Protein AF-A0A0C2DEY4-F1 (afdb_monomer)

InterPro domains:
  IPR008826 Selenium-binding protein [PF05694] (34-137)
  IPR008826 Selenium-binding protein [PTHR23300] (32-138)

Foldseek 3Di:
DDPCPPPDDWDFDWDADPLLQKIWTWTPPVVDTDTPDIGGNVLVLVQQFTRWADWDADPVQKIKTWTFGGSVQAFWTWIWIADNPPRGTDYTPDDPVRIDRFFHDKDDDVVVRDIDTDGAATRVQVVVPDDVVCCVVPSGHDDD

Mean predicted aligned error: 8.27 Å

Solvent-accessible surface area (backbone atoms only — not comparable to full-atom values): 8362 Å² total; per-residue (Å²): 134,83,81,74,66,88,80,79,83,74,63,63,46,79,45,68,44,96,81,32,52,36,48,37,31,30,43,72,44,94,90,54,85,43,79,69,47,72,47,53,46,71,67,38,37,76,70,52,30,29,44,60,60,41,75,47,79,45,98,89,51,30,32,41,28,25,16,18,5,22,62,88,23,45,68,28,11,45,31,42,30,24,39,62,85,80,63,47,78,75,48,60,77,50,54,82,94,65,48,40,61,45,19,39,47,68,55,72,40,80,95,70,78,45,74,49,72,42,67,41,35,22,48,66,50,58,77,75,49,92,55,79,65,48,49,75,72,67,69,36,60,79,84,138

Organism: NCBI:txid51022

Sequence (144 aa):
MNLYSAHSKGLATISKCPNFAQVKIYCPNFIRKSFANTIEPEQLFKYNVSFPHTSHCLADGNIMISTLGDAEGNHKGNFILLDGKTFGPKGCWLEEEKSVAFNYDFWYQPRRDVMISTEWGTPNLIKKGFDPKHAVEGERIPLD

Nearest PDB structures (foldseek):
  2ece-assembly1_A  TM=8.813E-01  e=6.305E-08  Sulfurisphaera tokodaii
  7esn-assembly1_A  TM=4.278E-01  e=7.752E-02  Fusarium oxysporum
  8aa2-assembly1_M  TM=4.502E-01  e=1.269E-01  Bacteroides thetaiotaomicron VPI-5482
  6s5u-assembly3_B  TM=4.924E-01  e=7.736E-01  Ophiorrhiza pumila
  4ci3-assembly1_A  TM=4.801E-01  e=2.074E+00  Homo sapiens

Secondary structure (DSSP, 8-state):
-----S-SS---EEEE-TTSS-EEEEE--TT--EEEEEE-HHHHHTTT-EEEEEEEE-TTS-EEEEEEE-TTSSEEEEEEEE-TTT--EEEESS-GGG-BS----EEEEGGGTEEEE-----HHHHTT---HHHHHTTS-----

pLDDT: mean 79.87, std 19.8, range [21.67, 96.62]

Structure (mmCIF, N/CA/C/O backbone):
data_AF-A0A0C2DEY4-F1
#
_entry.id   AF-A0A0C2DEY4-F1
#
loop_
_atom_site.group_PDB
_atom_site.id
_atom_site.type_symbol
_atom_site.label_atom_id
_atom_site.label_alt_id
_atom_site.label_comp_id
_atom_site.label_asym_id
_atom_site.label_entity_id
_atom_site.label_seq_id
_atom_site.pdbx_PDB_ins_code
_atom_site.Cartn_x
_atom_site.Cartn_y
_atom_site.Cartn_z
_atom_site.occupancy
_atom_site.B_iso_or_equiv
_atom_site.auth_seq_id
_atom_site.auth_comp_id
_atom_site.auth_asym_id
_atom_site.auth_atom_id
_atom_site.pdbx_PDB_model_num
ATOM 1 N N . MET A 1 1 ? -26.520 -2.883 -2.494 1.00 28.34 1 MET A N 1
ATOM 2 C CA . MET A 1 1 ? -25.204 -2.771 -1.833 1.00 28.34 1 MET A CA 1
ATOM 3 C C . MET A 1 1 ? -24.834 -1.298 -1.814 1.00 28.34 1 MET A C 1
ATOM 5 O O . MET A 1 1 ? -24.579 -0.732 -2.874 1.00 28.34 1 MET A O 1
ATOM 9 N N . ASN A 1 2 ? -24.988 -0.659 -0.654 1.00 21.67 2 ASN A N 1
ATOM 10 C CA . ASN A 1 2 ? -24.761 0.773 -0.494 1.00 21.67 2 ASN A CA 1
ATOM 11 C C . ASN A 1 2 ? -23.260 1.034 -0.592 1.00 21.67 2 ASN A C 1
ATOM 13 O O . ASN A 1 2 ? -22.489 0.510 0.208 1.00 21.67 2 ASN A O 1
ATOM 17 N N . LEU A 1 3 ? -22.861 1.822 -1.590 1.00 22.73 3 LEU A N 1
ATOM 18 C CA . LEU A 1 3 ? -21.576 2.505 -1.581 1.00 22.73 3 LEU A CA 1
ATOM 19 C C . LEU A 1 3 ? -21.613 3.443 -0.373 1.00 22.73 3 LEU A C 1
ATOM 21 O O . LEU A 1 3 ? -22.199 4.521 -0.445 1.00 22.73 3 LEU A O 1
ATOM 25 N N . TYR A 1 4 ? -21.042 3.021 0.751 1.00 27.30 4 TYR A N 1
ATOM 26 C CA . TYR A 1 4 ? -20.688 3.953 1.810 1.00 27.30 4 TYR A CA 1
ATOM 27 C C . TYR A 1 4 ? -19.516 4.791 1.286 1.00 27.30 4 TYR A C 1
ATOM 29 O O . TYR A 1 4 ? -18.356 4.540 1.593 1.00 27.30 4 TYR A O 1
ATOM 37 N N . SER A 1 5 ? -19.827 5.820 0.489 1.00 29.70 5 SER A N 1
ATOM 38 C CA . SER A 1 5 ? -19.088 7.070 0.646 1.00 29.70 5 SER A CA 1
ATOM 39 C C . SER A 1 5 ? -19.234 7.419 2.119 1.00 29.70 5 SER A C 1
ATOM 41 O O . SER A 1 5 ? -20.358 7.428 2.626 1.00 29.70 5 SER A O 1
ATOM 43 N N . ALA A 1 6 ? -18.118 7.552 2.831 1.00 34.31 6 ALA A N 1
ATOM 44 C CA . ALA A 1 6 ? -18.086 7.778 4.266 1.00 34.31 6 ALA A CA 1
ATOM 45 C C . ALA A 1 6 ? -18.914 9.028 4.617 1.00 34.31 6 ALA A C 1
ATOM 47 O O . ALA A 1 6 ? -18.432 10.150 4.616 1.00 34.31 6 ALA A O 1
ATOM 48 N N . HIS A 1 7 ? -20.200 8.846 4.884 1.00 29.59 7 HIS A N 1
ATOM 49 C CA . HIS A 1 7 ? -21.142 9.898 5.234 1.00 29.59 7 HIS A CA 1
ATOM 50 C C . HIS A 1 7 ? -21.994 9.394 6.387 1.00 29.59 7 HIS A C 1
ATOM 52 O O . HIS A 1 7 ? -23.156 9.053 6.234 1.00 29.59 7 HIS A O 1
ATOM 58 N N . SER A 1 8 ? -21.363 9.301 7.557 1.00 29.12 8 SER A N 1
ATOM 59 C CA . SER A 1 8 ? -21.950 9.670 8.848 1.00 29.12 8 SER A CA 1
ATOM 60 C C . SER A 1 8 ? -20.975 9.262 9.952 1.00 29.12 8 SER A C 1
ATOM 62 O O . SER A 1 8 ? -20.629 8.088 10.039 1.00 29.12 8 SER A O 1
ATOM 64 N N . LYS A 1 9 ? -20.614 10.221 10.817 1.00 30.36 9 LYS A N 1
ATOM 65 C CA . LYS A 1 9 ? -19.768 10.097 12.027 1.00 30.36 9 LYS A CA 1
ATOM 66 C C . LYS A 1 9 ? -18.249 10.140 11.773 1.00 30.36 9 LYS A C 1
ATOM 68 O O . LYS A 1 9 ? -17.583 9.120 11.751 1.00 30.36 9 LYS A O 1
ATOM 73 N N . GLY A 1 10 ? -17.720 11.361 11.628 1.00 41.75 10 GLY A N 1
ATOM 74 C CA . GLY A 1 10 ? -16.287 11.671 11.743 1.00 41.75 10 GLY A CA 1
ATOM 75 C C . GLY A 1 10 ? -15.393 11.032 10.677 1.00 41.75 10 GLY A C 1
ATOM 76 O O . GLY A 1 10 ? -14.672 10.089 10.975 1.00 41.75 10 GLY A O 1
ATOM 77 N N . LEU A 1 11 ? -15.403 11.558 9.445 1.00 50.22 11 LEU A N 1
ATOM 78 C CA . LEU A 1 11 ? -14.457 11.137 8.403 1.00 50.22 11 LEU A CA 1
ATOM 79 C C . LEU A 1 11 ? -13.007 11.415 8.812 1.00 50.22 11 LEU A C 1
ATOM 81 O O . LEU A 1 11 ? -12.543 12.552 8.725 1.00 50.22 11 LEU A O 1
ATOM 85 N N . ALA A 1 12 ? -12.265 10.379 9.176 1.00 54.06 12 ALA A N 1
ATOM 86 C CA . ALA A 1 12 ? -10.826 10.505 9.264 1.00 54.06 12 ALA A CA 1
ATOM 87 C C . ALA A 1 12 ? -10.243 10.676 7.848 1.00 54.06 12 ALA A C 1
ATOM 89 O O . ALA A 1 12 ? -10.476 9.842 6.974 1.00 54.06 12 ALA A O 1
ATOM 90 N N . THR A 1 13 ? -9.523 11.769 7.585 1.00 59.94 13 THR A N 1
ATOM 91 C CA . THR A 1 13 ? -8.827 11.947 6.298 1.00 59.94 13 THR A CA 1
ATOM 92 C C . THR A 1 13 ? -7.465 11.277 6.380 1.00 59.94 13 THR A C 1
ATOM 94 O O . THR A 1 13 ? -6.744 11.482 7.353 1.00 59.94 13 THR A O 1
ATOM 97 N N . ILE A 1 14 ? -7.094 10.508 5.360 1.00 64.19 14 ILE A N 1
ATOM 98 C CA . ILE A 1 14 ? -5.767 9.903 5.260 1.00 64.19 14 ILE A CA 1
ATOM 99 C C . ILE A 1 14 ? -4.911 10.782 4.351 1.00 64.19 14 ILE A C 1
ATOM 101 O O . ILE A 1 14 ? -5.205 10.905 3.165 1.00 64.19 14 ILE A O 1
ATOM 105 N N . SER A 1 15 ? -3.859 11.393 4.899 1.00 61.69 15 SER A N 1
ATOM 106 C CA . SER A 1 15 ? -2.820 12.044 4.095 1.00 61.69 15 SER A CA 1
ATOM 107 C C . SER A 1 15 ? -1.565 11.198 4.101 1.00 61.69 15 SER A C 1
ATOM 109 O O . SER A 1 15 ? -1.095 10.741 5.145 1.00 61.69 15 SER A O 1
ATOM 111 N N . LYS A 1 16 ? -0.967 11.072 2.925 1.00 59.59 16 LYS A N 1
ATOM 112 C CA . LYS A 1 16 ? 0.384 10.546 2.766 1.00 59.59 16 LYS A CA 1
ATOM 113 C C . LYS A 1 16 ? 1.379 11.657 3.078 1.00 59.59 16 LYS A C 1
ATOM 115 O O . LYS A 1 16 ? 1.085 12.834 2.850 1.00 59.59 16 LYS A O 1
ATOM 120 N N . CYS A 1 17 ? 2.528 11.307 3.645 1.00 55.06 17 CYS A N 1
ATOM 121 C CA . CYS A 1 17 ? 3.589 12.292 3.833 1.00 55.06 17 CYS A CA 1
ATOM 122 C C . CYS A 1 17 ? 4.340 12.596 2.538 1.00 55.06 17 CYS A C 1
ATOM 124 O O . CYS A 1 17 ? 4.409 11.722 1.679 1.00 55.06 17 CYS A O 1
ATOM 126 N N . PRO A 1 18 ? 4.988 13.774 2.446 1.00 52.38 18 PRO A N 1
ATOM 127 C CA . PRO A 1 18 ? 5.846 14.132 1.313 1.00 52.38 18 PRO A CA 1
ATOM 128 C C . PRO A 1 18 ? 6.938 13.095 1.024 1.00 52.38 18 PRO A C 1
ATOM 130 O O . PRO A 1 18 ? 7.318 12.901 -0.121 1.00 52.38 18 PRO A O 1
ATOM 133 N N . ASN A 1 19 ? 7.402 12.387 2.058 1.00 58.84 19 ASN A N 1
ATOM 134 C CA . ASN A 1 19 ? 8.436 11.357 1.934 1.00 58.84 19 ASN A CA 1
ATOM 135 C C . ASN A 1 19 ? 7.871 9.958 1.621 1.00 58.84 19 ASN A C 1
ATOM 137 O O . ASN A 1 19 ? 8.631 8.993 1.602 1.00 58.84 19 ASN A O 1
ATOM 141 N N . PHE A 1 20 ? 6.548 9.829 1.444 1.00 64.50 20 PHE A N 1
ATOM 142 C CA . PHE A 1 20 ? 5.836 8.577 1.149 1.00 64.50 20 PHE A CA 1
ATOM 143 C C . PHE A 1 20 ? 6.150 7.419 2.112 1.00 64.50 20 PHE A C 1
ATOM 145 O O . PHE A 1 20 ? 6.001 6.262 1.756 1.00 64.50 20 PHE A O 1
ATOM 152 N N . ALA A 1 21 ? 6.599 7.702 3.336 1.00 73.62 21 ALA A N 1
ATOM 153 C CA . ALA A 1 21 ? 7.034 6.668 4.279 1.00 73.62 21 ALA A CA 1
ATOM 154 C C . ALA A 1 21 ? 5.979 6.335 5.348 1.00 73.62 21 ALA A C 1
ATOM 156 O O . ALA A 1 21 ? 6.012 5.263 5.936 1.00 73.62 21 ALA A O 1
ATOM 157 N N . GLN A 1 22 ? 5.038 7.247 5.591 1.00 83.00 22 GLN A N 1
ATOM 158 C CA . GLN A 1 22 ? 4.098 7.175 6.711 1.00 83.00 22 GLN A CA 1
ATOM 159 C C . GLN A 1 22 ? 2.677 7.541 6.274 1.00 83.00 22 GLN A C 1
ATOM 161 O O . GLN A 1 22 ? 2.474 8.322 5.332 1.00 83.00 22 GLN A O 1
ATOM 166 N N . VAL A 1 23 ? 1.701 7.033 7.024 1.00 82.44 23 VAL A N 1
ATOM 167 C CA . VAL A 1 23 ? 0.274 7.319 6.837 1.00 82.44 23 VAL A CA 1
ATOM 168 C C . VAL A 1 23 ? -0.203 8.196 7.991 1.00 82.44 23 VAL A C 1
ATOM 170 O O . VAL A 1 23 ? -0.106 7.807 9.152 1.00 82.44 23 VAL A O 1
ATOM 173 N N . LYS A 1 24 ? -0.713 9.394 7.690 1.00 83.38 24 LYS A N 1
ATOM 174 C CA . LYS A 1 24 ? -1.252 10.330 8.688 1.00 83.38 24 LYS A CA 1
ATOM 175 C C . LYS A 1 24 ? -2.768 10.345 8.639 1.00 83.38 24 LYS A C 1
ATOM 177 O O . LYS A 1 24 ? -3.351 10.537 7.574 1.00 83.38 24 LYS A O 1
ATOM 182 N N . ILE A 1 25 ? -3.394 10.213 9.800 1.00 82.19 25 ILE A N 1
ATOM 183 C CA . ILE A 1 25 ? -4.846 10.168 9.943 1.00 82.19 25 ILE A CA 1
ATOM 184 C C . ILE A 1 25 ? -5.300 11.421 10.683 1.00 82.19 25 ILE A C 1
ATOM 186 O O . ILE A 1 25 ? -4.849 11.712 11.793 1.00 82.19 25 ILE A O 1
ATOM 190 N N . TYR A 1 26 ? -6.189 12.184 10.057 1.00 78.19 26 TYR A N 1
ATOM 191 C CA . TYR A 1 26 ? -6.668 13.468 10.558 1.00 78.19 26 TYR A CA 1
ATOM 192 C C . TYR A 1 26 ? -8.046 13.318 11.174 1.00 78.19 26 TYR A C 1
ATOM 194 O O . TYR A 1 26 ? -8.936 12.747 10.549 1.00 78.19 26 TYR A O 1
ATOM 202 N N . CYS A 1 27 ? -8.247 13.904 12.354 1.00 66.50 27 CYS A N 1
ATOM 203 C CA . CYS A 1 27 ? -9.591 14.065 12.894 1.00 66.50 27 CYS A CA 1
ATOM 204 C C . CYS A 1 27 ? -10.272 15.263 12.210 1.00 66.50 27 CYS A C 1
ATOM 206 O O . CYS A 1 27 ? -9.684 16.353 12.176 1.00 66.50 27 CYS A O 1
ATOM 208 N N . PRO A 1 28 ? -11.500 15.118 11.688 1.00 58.94 28 PRO A N 1
ATOM 209 C CA . PRO A 1 28 ? -12.224 16.207 11.049 1.00 58.94 28 PRO A CA 1
ATOM 210 C C . PRO A 1 28 ? -12.879 17.106 12.108 1.00 58.94 28 PRO A C 1
ATOM 212 O O . PRO A 1 28 ? -14.100 17.167 12.219 1.00 58.94 28 PRO A O 1
ATOM 215 N N . ASN A 1 29 ? -12.085 17.825 12.900 1.00 58.91 29 ASN A N 1
ATOM 216 C CA . ASN A 1 29 ? -12.596 18.980 13.633 1.00 58.91 29 ASN A CA 1
ATOM 217 C C . ASN A 1 29 ? -12.430 20.222 12.753 1.00 58.9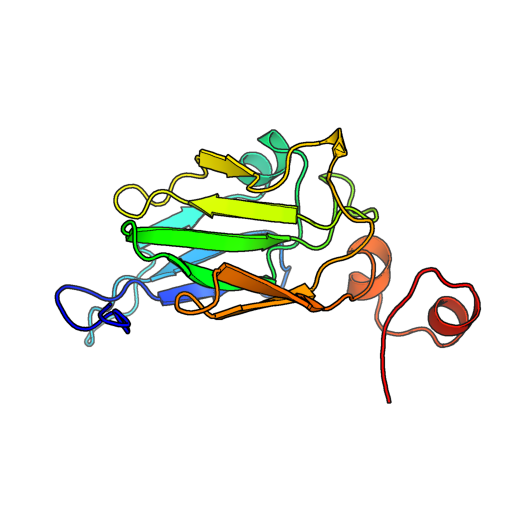1 29 ASN A C 1
ATOM 219 O O . ASN A 1 29 ? -11.313 20.664 12.492 1.00 58.91 29 ASN A O 1
ATOM 223 N N . PHE A 1 30 ? -13.553 20.795 12.304 1.00 54.56 30 PHE A N 1
ATOM 224 C CA . PHE A 1 30 ? -13.597 21.944 11.382 1.00 54.56 30 PHE A CA 1
ATOM 225 C C . PHE A 1 30 ? -12.845 23.186 11.895 1.00 54.56 30 PHE A C 1
ATOM 227 O O . PHE A 1 30 ? -12.419 24.016 11.102 1.00 54.56 30 PHE A O 1
ATOM 234 N N . ILE A 1 31 ? -12.658 23.296 13.213 1.00 64.81 31 ILE A N 1
ATOM 235 C CA . ILE A 1 31 ? -12.027 24.447 13.873 1.00 64.81 31 ILE A CA 1
ATOM 236 C C . ILE A 1 31 ? -10.503 24.266 14.002 1.00 64.81 31 ILE A C 1
ATOM 238 O O . ILE A 1 31 ? -9.760 25.244 14.016 1.00 64.81 31 ILE A O 1
ATOM 242 N N . ARG A 1 32 ? -10.005 23.023 14.071 1.00 61.91 32 ARG A N 1
ATOM 243 C CA . ARG A 1 32 ? -8.570 22.731 14.182 1.00 61.91 32 ARG A CA 1
ATOM 244 C C . ARG A 1 32 ? -8.264 21.351 13.612 1.00 61.91 32 ARG A C 1
ATOM 246 O O . ARG A 1 32 ? -8.658 20.337 14.183 1.00 61.91 32 ARG A O 1
ATOM 253 N N . LYS A 1 33 ? -7.498 21.315 12.520 1.00 66.56 33 LYS A N 1
ATOM 254 C CA . LYS A 1 33 ? -6.919 20.069 12.007 1.00 66.56 33 LYS A CA 1
ATOM 255 C C . LYS A 1 33 ? -5.858 19.585 12.994 1.00 66.56 33 LYS A C 1
ATOM 257 O O . LYS A 1 33 ? -4.868 20.278 13.225 1.00 66.56 33 LYS A O 1
ATOM 262 N N . SER A 1 34 ? -6.061 18.407 13.566 1.00 72.31 34 SER A N 1
ATOM 263 C CA . SER A 1 34 ? -5.076 17.724 14.405 1.00 72.31 34 SER A CA 1
ATOM 264 C C . SER A 1 34 ? -4.895 16.286 13.933 1.00 72.31 34 SER A C 1
ATOM 266 O O . SER A 1 34 ? -5.840 15.652 13.451 1.00 72.31 34 SER A O 1
ATOM 268 N N . PHE A 1 35 ? -3.676 15.771 14.079 1.00 73.75 35 PHE A N 1
ATOM 269 C CA . PHE A 1 35 ? -3.392 14.357 13.865 1.00 73.75 35 PHE A CA 1
ATOM 270 C C . PHE A 1 35 ? -4.103 13.536 14.934 1.00 73.75 35 PHE A C 1
ATOM 272 O O . PHE A 1 35 ? -3.963 13.815 16.122 1.00 73.75 35 PHE A O 1
ATOM 279 N N . ALA A 1 36 ? -4.895 12.564 14.495 1.00 80.62 36 ALA A N 1
ATOM 280 C CA . ALA A 1 36 ? -5.515 11.583 15.375 1.00 80.62 36 ALA A CA 1
ATOM 281 C C . ALA A 1 36 ? -4.581 10.392 15.589 1.00 80.62 36 ALA A C 1
ATOM 283 O O . ALA A 1 36 ? -4.472 9.886 16.700 1.00 80.62 36 ALA A O 1
ATOM 284 N N . ASN A 1 37 ? -3.920 9.954 14.515 1.00 85.00 37 ASN A N 1
ATOM 285 C CA . ASN A 1 37 ? -2.999 8.831 14.540 1.00 85.00 37 ASN A CA 1
ATOM 286 C C . ASN A 1 37 ? -1.966 8.956 13.409 1.00 85.00 37 ASN A C 1
ATOM 288 O O . ASN A 1 37 ? -2.237 9.578 12.374 1.00 85.00 37 ASN A O 1
ATOM 292 N N . THR A 1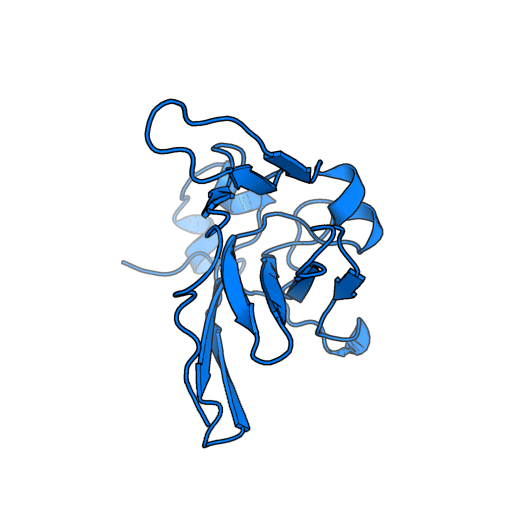 38 ? -0.806 8.338 13.601 1.00 89.50 38 THR A N 1
ATOM 293 C CA . THR A 1 38 ? 0.252 8.225 12.597 1.00 89.50 38 THR A CA 1
ATOM 294 C C . THR A 1 38 ? 0.719 6.782 12.558 1.00 89.50 38 THR A C 1
ATOM 296 O O . THR A 1 38 ? 1.034 6.208 13.596 1.00 89.50 38 THR A O 1
ATOM 299 N N . ILE A 1 39 ? 0.766 6.212 11.357 1.00 92.12 39 ILE A N 1
ATOM 300 C CA . ILE A 1 39 ? 1.399 4.920 11.121 1.00 92.12 39 ILE A CA 1
ATOM 301 C C . ILE A 1 39 ? 2.825 5.193 10.676 1.00 92.12 39 ILE A C 1
ATOM 303 O O . ILE A 1 39 ? 3.034 5.748 9.591 1.00 92.12 39 ILE A O 1
ATOM 307 N N . GLU A 1 40 ? 3.771 4.829 11.532 1.00 93.56 40 GLU A N 1
ATOM 308 C CA . GLU A 1 40 ? 5.196 4.999 11.262 1.00 93.56 40 GLU A CA 1
ATOM 309 C C . GLU A 1 40 ? 5.710 3.914 10.299 1.00 93.56 40 GLU A C 1
ATOM 311 O O . GLU A 1 40 ? 5.127 2.821 10.236 1.00 93.56 40 GLU A O 1
ATOM 316 N N . PRO A 1 41 ? 6.784 4.184 9.531 1.00 92.38 41 PRO A N 1
ATOM 317 C CA . PRO A 1 41 ? 7.282 3.267 8.505 1.00 92.38 41 PRO A CA 1
ATOM 318 C C . PRO A 1 41 ? 7.568 1.857 9.037 1.00 92.38 41 PRO A C 1
ATOM 320 O O . PRO A 1 41 ? 7.232 0.867 8.391 1.00 92.38 41 PRO A O 1
ATOM 323 N N . GLU A 1 42 ? 8.095 1.744 10.258 1.00 94.75 42 GLU A N 1
ATOM 324 C CA . GLU A 1 42 ? 8.440 0.469 10.894 1.00 94.75 42 GLU A CA 1
ATOM 325 C C . GLU A 1 42 ? 7.212 -0.422 11.106 1.00 94.75 42 GLU A C 1
ATOM 327 O O . GLU A 1 42 ? 7.329 -1.645 11.176 1.00 94.75 42 GLU A O 1
ATOM 332 N N . GLN A 1 43 ? 6.014 0.161 11.210 1.00 95.75 43 GLN A N 1
ATOM 333 C CA . GLN A 1 43 ? 4.775 -0.608 11.307 1.00 95.75 43 GLN A CA 1
ATOM 334 C C . GLN A 1 43 ? 4.372 -1.221 9.963 1.00 95.75 43 GLN A C 1
ATOM 336 O O . GLN A 1 43 ? 3.755 -2.283 9.961 1.00 95.75 43 GLN A O 1
ATOM 341 N N . LEU A 1 44 ? 4.736 -0.589 8.844 1.00 94.56 44 LEU A N 1
ATOM 342 C CA . LEU A 1 44 ? 4.527 -1.120 7.494 1.00 94.56 44 LEU A CA 1
ATOM 343 C C . LEU A 1 44 ? 5.604 -2.152 7.135 1.00 94.56 44 LEU A C 1
ATOM 345 O O . LEU A 1 44 ? 5.282 -3.215 6.609 1.00 94.56 44 LEU A O 1
ATOM 349 N N . PHE A 1 45 ? 6.860 -1.903 7.520 1.00 95.31 45 PHE A N 1
ATOM 350 C CA . PHE A 1 45 ? 7.982 -2.815 7.262 1.00 95.31 45 PHE A CA 1
ATOM 351 C C . PHE A 1 45 ? 7.815 -4.187 7.921 1.00 95.31 45 PHE A C 1
ATOM 353 O O . PHE A 1 45 ? 8.295 -5.181 7.386 1.00 95.31 45 PHE A O 1
ATOM 360 N N . LYS A 1 46 ? 7.054 -4.285 9.021 1.00 95.81 46 LYS A N 1
ATOM 361 C CA . LYS A 1 46 ? 6.651 -5.576 9.618 1.00 95.81 46 LYS A CA 1
ATOM 362 C C . LYS A 1 46 ? 5.898 -6.492 8.651 1.00 95.81 46 LYS A C 1
ATOM 364 O O . LYS A 1 46 ? 5.905 -7.701 8.847 1.00 95.81 46 LYS A O 1
ATOM 369 N N . TYR A 1 47 ? 5.259 -5.921 7.635 1.00 95.25 47 TYR A N 1
ATOM 370 C CA . TYR A 1 47 ? 4.545 -6.639 6.580 1.00 95.25 47 TYR A CA 1
ATOM 371 C C . TYR A 1 47 ? 5.332 -6.674 5.264 1.00 95.25 47 TYR A C 1
ATOM 373 O O . TYR A 1 47 ? 4.782 -7.033 4.227 1.00 95.25 47 TYR A O 1
ATOM 381 N N . ASN A 1 48 ? 6.611 -6.289 5.304 1.00 95.31 48 ASN A N 1
ATOM 382 C CA . ASN A 1 48 ? 7.489 -6.164 4.150 1.00 95.31 48 ASN A CA 1
ATOM 383 C C . ASN A 1 48 ? 6.862 -5.343 3.007 1.00 95.31 48 ASN A C 1
ATOM 385 O O . ASN A 1 48 ? 6.855 -5.767 1.851 1.00 95.31 48 ASN A O 1
ATOM 389 N N . VAL A 1 49 ? 6.275 -4.193 3.353 1.00 95.19 49 VAL A N 1
ATOM 390 C CA . VAL A 1 49 ? 5.713 -3.234 2.396 1.00 95.19 49 VAL A CA 1
ATOM 391 C C . VAL A 1 49 ? 6.118 -1.808 2.747 1.00 95.19 49 VAL A C 1
ATOM 393 O O . VAL A 1 49 ? 6.292 -1.455 3.915 1.00 95.19 49 VAL A O 1
ATOM 396 N N . SER A 1 50 ? 6.226 -0.964 1.729 1.00 94.38 50 SER A N 1
ATOM 397 C CA . SER A 1 50 ? 6.552 0.450 1.848 1.00 94.38 50 SER A CA 1
ATOM 398 C C . SER A 1 50 ? 5.839 1.287 0.788 1.00 94.38 50 SER A C 1
ATOM 400 O O . SER A 1 50 ? 5.124 0.783 -0.082 1.00 94.38 50 SER A O 1
ATOM 402 N N . PHE A 1 51 ? 6.037 2.602 0.876 1.00 93.44 51 PHE A N 1
ATOM 403 C CA . PHE A 1 51 ? 5.553 3.562 -0.110 1.00 93.44 51 PHE A CA 1
ATOM 404 C C . PHE A 1 51 ? 4.027 3.486 -0.328 1.00 93.44 51 PHE A C 1
ATOM 406 O O . PHE A 1 51 ? 3.567 3.229 -1.444 1.00 93.44 51 PHE A O 1
ATOM 413 N N . PRO A 1 52 ? 3.219 3.672 0.741 1.00 94.56 52 PRO A N 1
ATOM 414 C CA . PRO A 1 52 ? 1.768 3.685 0.636 1.00 94.56 52 PRO A CA 1
ATOM 415 C C . PRO A 1 52 ? 1.303 4.758 -0.348 1.00 94.56 52 PRO A C 1
ATOM 417 O O . PRO A 1 52 ? 1.695 5.926 -0.256 1.00 94.56 52 PRO A O 1
ATOM 420 N N . HIS A 1 53 ? 0.427 4.356 -1.263 1.00 92.38 53 HIS A N 1
ATOM 421 C CA . HIS A 1 53 ? -0.164 5.198 -2.281 1.00 92.38 53 HIS A CA 1
ATOM 422 C C . HIS A 1 53 ? -1.681 5.290 -2.090 1.00 92.38 53 HIS A C 1
ATOM 424 O O . HIS A 1 53 ? -2.138 5.988 -1.190 1.00 92.38 53 HIS A O 1
ATOM 430 N N . THR A 1 54 ? -2.503 4.760 -2.976 1.00 92.25 54 THR A N 1
ATOM 431 C CA . THR A 1 54 ? -3.947 5.024 -2.984 1.00 92.25 54 THR A CA 1
ATOM 432 C C . THR A 1 54 ? -4.627 4.418 -1.765 1.00 92.25 54 THR A C 1
ATOM 434 O O . THR A 1 54 ? -4.265 3.325 -1.355 1.00 92.25 54 THR A O 1
ATOM 437 N N . SER A 1 55 ? -5.609 5.112 -1.181 1.00 93.56 55 SER A N 1
ATOM 438 C CA . SER A 1 55 ? -6.407 4.606 -0.063 1.00 93.56 55 SER A CA 1
ATOM 439 C C . SER A 1 55 ? -7.899 4.590 -0.391 1.00 93.56 55 SER A C 1
ATOM 441 O O . SER A 1 55 ? -8.450 5.571 -0.890 1.00 93.56 55 SER A O 1
ATOM 443 N N . HIS A 1 56 ? -8.567 3.488 -0.053 1.00 92.06 56 HIS A N 1
ATOM 444 C CA . HIS A 1 56 ? -10.013 3.334 -0.187 1.00 92.06 56 HIS A CA 1
ATOM 445 C C . HIS A 1 56 ? -10.606 2.614 1.023 1.00 92.06 56 HIS A C 1
ATOM 447 O O . HIS A 1 56 ? -10.037 1.655 1.545 1.00 92.06 56 HIS A O 1
ATOM 453 N N . CYS A 1 57 ? -11.780 3.064 1.461 1.00 90.25 57 CYS A N 1
ATOM 454 C CA . CYS A 1 57 ? -12.567 2.348 2.460 1.00 90.25 57 CYS A CA 1
ATOM 455 C C . CYS A 1 57 ? -13.139 1.073 1.837 1.00 90.25 57 CYS A C 1
ATOM 457 O O . CYS A 1 57 ? -13.531 1.086 0.673 1.00 90.25 57 CYS A O 1
ATOM 459 N N . LEU A 1 58 ? -13.229 -0.005 2.604 1.00 90.69 58 LEU A N 1
ATOM 460 C CA . LEU A 1 58 ? -13.881 -1.250 2.216 1.00 90.69 58 LEU A CA 1
ATOM 461 C C . LEU A 1 58 ? -15.285 -1.339 2.828 1.00 90.69 58 LEU A C 1
ATOM 463 O O . LEU A 1 58 ? -15.624 -0.635 3.781 1.00 90.69 58 LEU A O 1
ATOM 467 N N . ALA A 1 59 ? -16.115 -2.230 2.284 1.00 88.25 59 ALA A N 1
ATOM 468 C CA . ALA A 1 59 ? -17.494 -2.416 2.741 1.00 88.25 59 ALA A CA 1
ATOM 469 C C . ALA A 1 59 ? -17.599 -2.964 4.179 1.00 88.25 59 ALA A C 1
ATOM 471 O O . ALA A 1 59 ? -18.617 -2.761 4.836 1.00 88.25 59 ALA A O 1
ATOM 472 N N . ASP A 1 60 ? -16.555 -3.633 4.671 1.00 88.75 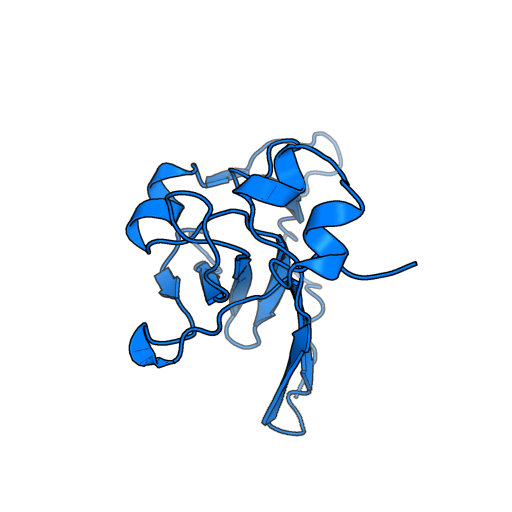60 ASP A N 1
ATOM 473 C CA . ASP A 1 60 ? -16.456 -4.157 6.039 1.00 88.75 60 ASP A CA 1
ATOM 474 C C . ASP A 1 60 ? -15.988 -3.099 7.061 1.00 88.75 60 ASP A C 1
ATOM 476 O O . ASP A 1 60 ? -15.840 -3.393 8.248 1.00 88.75 60 ASP A O 1
ATOM 480 N N . GLY A 1 61 ? -15.764 -1.862 6.606 1.00 89.81 61 GLY A N 1
ATOM 481 C CA . GLY A 1 61 ? -15.295 -0.743 7.414 1.00 89.81 61 GLY A CA 1
ATOM 482 C C . GLY A 1 61 ? -13.776 -0.653 7.557 1.00 89.81 61 GLY A C 1
ATOM 483 O O . GLY A 1 61 ? -13.307 0.337 8.111 1.00 89.81 61 GLY A O 1
ATOM 484 N N . ASN A 1 62 ? -13.000 -1.621 7.058 1.00 92.81 62 ASN A N 1
ATOM 485 C CA . ASN A 1 62 ? -11.541 -1.520 7.016 1.00 92.81 62 ASN A CA 1
ATOM 486 C C . ASN A 1 62 ? -11.086 -0.561 5.908 1.00 92.81 62 ASN A C 1
ATOM 488 O O . ASN A 1 62 ? -11.856 -0.165 5.032 1.00 92.81 62 ASN A O 1
ATOM 492 N N . ILE A 1 63 ? -9.815 -0.173 5.944 1.00 94.06 63 ILE A N 1
ATOM 493 C CA . ILE A 1 63 ? -9.206 0.687 4.927 1.00 94.06 63 ILE A CA 1
ATOM 494 C C . ILE A 1 63 ? -8.160 -0.134 4.190 1.00 94.06 63 ILE A C 1
ATOM 496 O O . ILE A 1 63 ? -7.316 -0.762 4.818 1.00 94.06 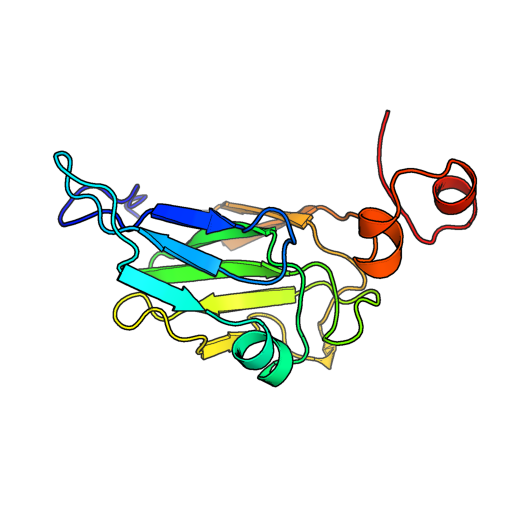63 ILE A O 1
ATOM 500 N N . MET A 1 64 ? -8.186 -0.099 2.866 1.00 95.31 64 MET A N 1
ATOM 501 C CA . MET A 1 64 ? -7.148 -0.678 2.027 1.00 95.31 64 MET A CA 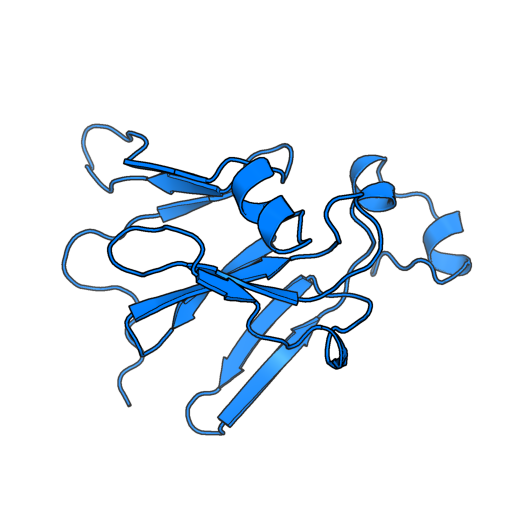1
ATOM 502 C C . MET A 1 64 ? -6.264 0.432 1.470 1.00 95.31 64 MET A C 1
ATOM 504 O O . MET A 1 64 ? -6.774 1.463 1.027 1.00 95.31 64 MET A O 1
ATOM 508 N N . ILE A 1 65 ? -4.950 0.219 1.488 1.00 95.94 65 ILE A N 1
ATOM 509 C CA . ILE A 1 65 ? -3.965 1.145 0.930 1.00 95.94 65 ILE A CA 1
ATOM 510 C C . ILE A 1 65 ? -3.021 0.385 -0.004 1.00 95.94 65 ILE A C 1
ATOM 512 O O . ILE A 1 65 ? -2.419 -0.593 0.427 1.00 95.94 65 ILE A O 1
ATOM 516 N N . SER A 1 66 ? -2.854 0.821 -1.254 1.00 95.38 66 SER A N 1
ATOM 517 C CA . SER A 1 66 ? -1.855 0.231 -2.157 1.00 95.38 66 SER A CA 1
ATOM 518 C C . SER A 1 66 ? -0.430 0.570 -1.715 1.00 95.38 66 SER A C 1
ATOM 520 O O . SER A 1 66 ? -0.175 1.657 -1.200 1.00 95.38 66 SER A O 1
ATOM 522 N N . THR A 1 67 ? 0.511 -0.348 -1.918 1.00 95.38 67 THR A N 1
ATOM 523 C CA . THR A 1 67 ? 1.937 -0.190 -1.587 1.00 95.38 67 THR A CA 1
ATOM 524 C C . THR A 1 67 ? 2.792 -0.545 -2.798 1.00 95.38 67 THR A C 1
ATOM 526 O O . THR A 1 67 ? 2.510 -1.539 -3.469 1.00 95.38 67 THR A O 1
ATOM 529 N N . LEU A 1 68 ? 3.810 0.272 -3.086 1.00 93.31 68 LEU A N 1
ATOM 530 C CA . LEU A 1 68 ? 4.613 0.169 -4.316 1.00 93.31 68 LEU A CA 1
ATOM 531 C C . LEU A 1 68 ? 5.862 -0.707 -4.177 1.00 93.31 68 LEU A C 1
ATOM 533 O O . LEU A 1 68 ? 6.404 -1.150 -5.189 1.00 93.31 68 LEU A O 1
ATOM 537 N N . GLY A 1 69 ? 6.357 -0.909 -2.958 1.00 92.94 69 GLY A N 1
ATOM 538 C CA . GLY A 1 69 ? 7.592 -1.652 -2.756 1.00 92.94 69 GLY A CA 1
ATOM 539 C C . GLY A 1 69 ? 7.669 -2.414 -1.452 1.00 92.94 69 GLY A C 1
ATOM 540 O O . GLY A 1 69 ? 6.776 -2.326 -0.611 1.00 92.94 69 GLY A O 1
ATOM 541 N N . ASP A 1 70 ? 8.761 -3.158 -1.310 1.00 94.12 70 ASP A N 1
ATOM 542 C CA . ASP A 1 70 ? 9.133 -3.883 -0.095 1.00 94.12 70 ASP A CA 1
ATOM 543 C C . ASP A 1 70 ? 9.734 -2.927 0.953 1.00 94.12 70 ASP A C 1
ATOM 545 O O . ASP A 1 70 ? 9.782 -1.709 0.739 1.00 94.12 70 ASP A O 1
ATOM 549 N N . ALA A 1 71 ? 10.157 -3.438 2.111 1.00 94.50 71 ALA A N 1
ATOM 550 C CA . ALA A 1 71 ? 10.740 -2.601 3.163 1.00 94.50 71 ALA A CA 1
ATOM 551 C C . ALA A 1 71 ? 12.035 -1.887 2.715 1.00 94.50 71 ALA A C 1
ATOM 553 O O . ALA A 1 71 ? 12.331 -0.784 3.181 1.00 94.50 71 ALA A O 1
ATOM 554 N N . GLU A 1 72 ? 12.767 -2.476 1.772 1.00 92.81 72 GLU A N 1
ATOM 555 C CA . GLU A 1 72 ? 14.013 -1.976 1.193 1.00 92.81 72 GLU A CA 1
ATOM 556 C C . GLU A 1 72 ? 13.795 -1.014 0.004 1.00 92.81 72 GLU A C 1
ATOM 558 O O . GLU A 1 72 ? 14.740 -0.381 -0.476 1.00 92.81 72 GLU A O 1
ATOM 563 N N . GLY A 1 73 ? 12.552 -0.857 -0.458 1.00 89.81 73 GLY A N 1
ATOM 564 C CA . GLY A 1 73 ? 12.171 0.022 -1.562 1.00 89.81 73 GLY A CA 1
ATOM 565 C C . GLY A 1 73 ? 12.343 -0.578 -2.962 1.00 89.81 73 GLY A C 1
ATOM 566 O O . GLY A 1 73 ? 12.338 0.180 -3.939 1.00 89.81 73 GLY A O 1
ATOM 567 N N . ASN A 1 74 ? 12.493 -1.898 -3.078 1.00 91.31 74 ASN A N 1
ATOM 568 C CA . ASN A 1 74 ? 12.455 -2.628 -4.347 1.00 91.31 74 ASN A CA 1
ATOM 569 C C . ASN A 1 74 ? 11.008 -2.885 -4.793 1.00 91.31 74 ASN A C 1
ATOM 571 O O . ASN A 1 74 ? 10.054 -2.456 -4.145 1.00 91.31 74 ASN A O 1
ATOM 575 N N . HIS A 1 75 ? 10.838 -3.549 -5.937 1.00 89.19 75 HIS A N 1
ATOM 576 C CA . HIS A 1 75 ? 9.527 -3.845 -6.509 1.00 89.19 75 HIS A CA 1
ATOM 577 C C . HIS A 1 75 ? 8.772 -4.856 -5.635 1.00 89.19 75 HIS A C 1
ATOM 579 O O . HIS A 1 75 ? 9.215 -5.986 -5.449 1.00 89.19 75 HIS A O 1
ATOM 585 N N . LYS A 1 76 ? 7.627 -4.442 -5.094 1.00 92.62 76 LYS A N 1
ATOM 586 C CA . LYS A 1 76 ? 6.671 -5.338 -4.441 1.00 92.62 76 LYS A CA 1
ATOM 587 C C . LYS A 1 76 ? 5.316 -4.655 -4.356 1.00 92.62 76 LYS A C 1
ATOM 589 O O . LYS A 1 76 ? 5.043 -3.856 -3.460 1.00 92.62 76 LYS A O 1
ATOM 594 N N . GLY A 1 77 ? 4.455 -4.984 -5.304 1.00 93.00 77 GLY A N 1
ATOM 595 C CA . GLY A 1 77 ? 3.084 -4.519 -5.336 1.00 93.00 77 GLY A CA 1
ATOM 596 C C . GLY A 1 77 ? 2.192 -5.319 -4.388 1.00 93.00 77 GLY A C 1
ATOM 597 O O . GLY A 1 77 ? 2.025 -6.531 -4.533 1.00 93.00 77 GLY A O 1
ATOM 598 N N . ASN A 1 78 ? 1.586 -4.634 -3.4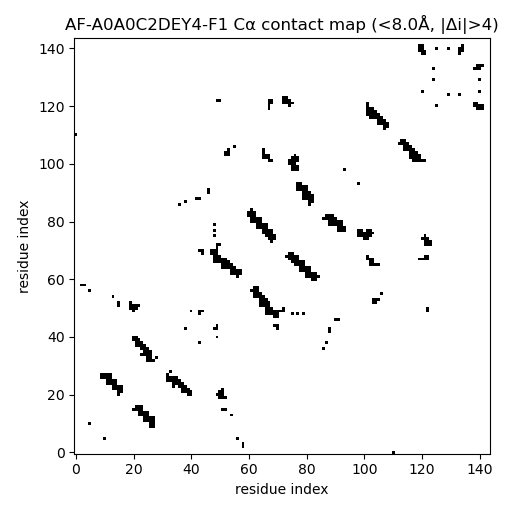18 1.00 95.94 78 ASN A N 1
ATOM 599 C CA . ASN A 1 78 ? 0.597 -5.229 -2.512 1.00 95.94 78 ASN A CA 1
ATOM 600 C C . ASN A 1 78 ? -0.411 -4.171 -2.025 1.00 95.94 78 ASN A C 1
ATOM 602 O O . ASN A 1 78 ? -0.347 -3.008 -2.426 1.00 95.94 78 ASN A O 1
ATOM 606 N N . PHE A 1 79 ? -1.352 -4.570 -1.175 1.00 96.19 79 PHE A N 1
ATOM 607 C CA . PHE A 1 79 ? -2.296 -3.690 -0.503 1.00 96.19 79 PHE A CA 1
ATOM 608 C C . PHE A 1 79 ? -2.286 -3.985 0.993 1.00 96.19 79 PHE A C 1
ATOM 610 O O . PHE A 1 79 ? -2.610 -5.096 1.407 1.00 96.19 79 PHE A O 1
ATOM 617 N N . ILE A 1 80 ? -1.951 -2.994 1.814 1.00 96.19 80 ILE A N 1
ATOM 618 C CA . ILE A 1 80 ? -2.018 -3.111 3.269 1.00 96.19 80 ILE A CA 1
ATOM 619 C C . ILE A 1 80 ? -3.434 -2.781 3.755 1.00 96.19 80 ILE A C 1
ATOM 621 O O . ILE A 1 80 ? -4.047 -1.798 3.331 1.00 96.19 80 ILE A O 1
ATOM 625 N N . LEU A 1 81 ? -3.959 -3.604 4.659 1.00 96.62 81 LEU A N 1
ATOM 626 C CA . LEU A 1 81 ? -5.234 -3.385 5.332 1.00 96.62 81 LEU A CA 1
ATOM 627 C C . LEU A 1 81 ? -5.019 -2.706 6.679 1.00 96.62 81 LEU A C 1
ATOM 629 O O . LEU A 1 81 ? -4.227 -3.173 7.497 1.00 96.62 81 LEU A O 1
ATOM 633 N N . LEU A 1 82 ? -5.781 -1.650 6.942 1.00 95.44 82 LEU A N 1
ATOM 634 C CA . LEU A 1 82 ? -5.885 -1.015 8.248 1.00 95.44 82 LEU A CA 1
ATOM 635 C C . LEU A 1 82 ? -7.244 -1.305 8.871 1.00 95.44 82 LEU A C 1
ATOM 637 O O . LEU A 1 82 ? -8.278 -1.311 8.197 1.00 95.44 82 LEU A O 1
ATOM 641 N N . ASP A 1 83 ? -7.241 -1.492 10.183 1.00 93.94 83 ASP A N 1
ATOM 642 C CA . ASP A 1 83 ? -8.461 -1.614 10.964 1.00 93.94 83 ASP A CA 1
ATOM 643 C C . ASP A 1 83 ? -9.245 -0.295 10.977 1.00 93.94 83 ASP A C 1
ATOM 645 O O . ASP A 1 83 ? -8.712 0.754 11.333 1.00 93.94 83 ASP A O 1
ATOM 649 N N . GLY A 1 84 ? -10.532 -0.340 10.639 1.00 89.81 84 GLY A N 1
ATOM 650 C CA . GLY A 1 84 ? -11.376 0.859 10.561 1.00 89.81 84 GLY A CA 1
ATOM 651 C C . GLY A 1 84 ? -11.638 1.584 11.885 1.00 89.81 84 GLY A C 1
ATOM 652 O O . GLY A 1 84 ? -12.160 2.697 11.874 1.00 89.81 84 GLY A O 1
ATOM 653 N N . LYS A 1 85 ? -11.330 0.960 13.029 1.00 88.69 85 LYS A N 1
ATOM 654 C CA . LYS A 1 85 ? -11.593 1.515 14.366 1.00 88.69 85 LYS A CA 1
ATOM 655 C C . LYS A 1 85 ? -10.316 1.973 15.056 1.00 88.69 85 LYS A C 1
ATOM 657 O O . LYS A 1 85 ? -10.298 3.032 15.673 1.00 88.69 85 LYS A O 1
ATOM 662 N N . THR A 1 86 ? -9.266 1.161 14.980 1.00 90.81 86 THR A N 1
ATOM 663 C CA . THR A 1 86 ? -7.975 1.424 15.636 1.00 90.81 86 THR A CA 1
ATOM 664 C C . THR A 1 86 ? -6.968 2.094 14.706 1.00 90.81 86 THR A C 1
ATOM 666 O O . THR A 1 86 ? -6.007 2.700 15.177 1.00 90.81 86 THR A O 1
ATOM 669 N N . PHE A 1 87 ? -7.186 1.996 13.392 1.00 90.75 87 PHE A N 1
ATOM 670 C CA . PHE A 1 87 ? -6.263 2.411 12.339 1.00 90.75 87 PHE A CA 1
ATOM 671 C C . PHE A 1 87 ? -4.901 1.701 12.349 1.00 90.75 87 PHE A C 1
ATOM 673 O O . PHE A 1 87 ? -3.963 2.150 11.694 1.00 90.75 87 PHE A O 1
ATOM 680 N N . GLY A 1 88 ? -4.777 0.588 13.074 1.00 93.50 88 GLY A N 1
ATOM 681 C CA . GLY A 1 88 ? -3.578 -0.243 13.053 1.00 93.50 88 GLY A CA 1
ATOM 682 C C . GLY A 1 88 ? -3.501 -1.103 11.783 1.00 93.50 88 GLY A C 1
ATOM 683 O O . GLY A 1 88 ? -4.544 -1.582 11.323 1.00 93.50 88 GLY A O 1
ATOM 684 N N . PRO A 1 89 ? -2.301 -1.347 11.223 1.00 95.69 89 PRO A N 1
ATOM 685 C CA . PRO A 1 89 ? -2.125 -2.318 10.145 1.00 95.69 89 PRO A CA 1
ATOM 686 C C . PRO A 1 89 ? -2.478 -3.741 10.597 1.00 95.69 89 PRO A C 1
ATOM 688 O O . PRO A 1 89 ? -2.004 -4.194 11.641 1.00 95.69 89 PRO A O 1
ATOM 691 N N . LYS A 1 90 ? -3.288 -4.443 9.799 1.00 95.50 90 LYS A N 1
ATOM 692 C CA . LYS A 1 90 ? -3.784 -5.807 10.062 1.00 95.50 90 LYS A CA 1
ATOM 693 C C . LYS A 1 90 ? -3.044 -6.886 9.276 1.00 95.50 90 LYS A C 1
ATOM 695 O O . LYS A 1 90 ? -2.982 -8.023 9.729 1.00 95.50 90 LYS A O 1
ATOM 700 N N . GLY A 1 91 ? -2.558 -6.550 8.085 1.00 96.06 91 GLY A N 1
ATOM 701 C CA . GLY A 1 91 ? -1.984 -7.510 7.146 1.00 96.06 91 GLY A CA 1
ATOM 702 C C . GLY A 1 91 ? -2.111 -7.056 5.700 1.00 96.06 91 GLY A C 1
ATOM 703 O O . GLY A 1 91 ? -2.793 -6.071 5.407 1.00 96.06 91 GLY A O 1
ATOM 704 N N . CYS A 1 92 ? -1.450 -7.782 4.807 1.00 96.12 92 CYS A N 1
ATOM 705 C CA . CYS A 1 92 ? -1.551 -7.580 3.368 1.00 96.12 92 CYS A CA 1
ATOM 706 C C . CYS A 1 92 ? -2.767 -8.319 2.798 1.00 96.12 92 CYS A C 1
ATOM 708 O O . CYS A 1 92 ? -3.144 -9.382 3.288 1.00 96.12 92 CYS A O 1
ATOM 710 N N . TRP A 1 93 ? -3.387 -7.748 1.767 1.00 94.94 93 TRP A N 1
ATOM 711 C CA . TRP A 1 93 ? -4.501 -8.368 1.052 1.00 94.94 93 TRP A CA 1
ATOM 712 C C . TRP A 1 93 ? -4.039 -9.543 0.191 1.00 94.94 93 TRP A C 1
ATOM 714 O O . TRP A 1 93 ? -4.730 -10.555 0.112 1.00 94.94 93 TRP A O 1
ATOM 724 N N . LEU A 1 94 ? -2.881 -9.408 -0.463 1.00 93.12 94 LEU A N 1
ATOM 725 C CA . LEU A 1 94 ? -2.274 -10.493 -1.226 1.00 93.12 94 LEU A CA 1
ATOM 726 C C . LEU A 1 94 ? -1.330 -11.289 -0.326 1.00 93.12 94 LEU A C 1
ATOM 728 O O . LEU A 1 94 ? -0.501 -10.706 0.381 1.00 93.12 94 LEU A O 1
ATOM 732 N N . GLU A 1 95 ? -1.446 -12.613 -0.405 1.00 90.38 95 GLU A N 1
ATOM 733 C CA . GLU A 1 95 ? -0.447 -13.558 0.103 1.00 90.38 95 GLU A CA 1
ATOM 734 C C . GLU A 1 95 ? 0.902 -13.324 -0.594 1.00 90.38 95 GLU A C 1
ATOM 736 O O . GLU A 1 95 ? 0.945 -12.821 -1.721 1.00 90.38 95 GLU A O 1
ATOM 741 N N . GLU A 1 96 ? 2.003 -13.688 0.063 1.00 82.44 96 GLU A N 1
ATOM 742 C CA . GLU A 1 96 ? 3.359 -13.402 -0.424 1.00 82.44 96 GLU A CA 1
ATOM 743 C C . GLU A 1 96 ? 3.599 -14.012 -1.815 1.00 82.44 96 GLU A C 1
ATOM 745 O O . GLU A 1 96 ? 4.107 -13.345 -2.716 1.00 82.44 96 GLU A O 1
ATOM 750 N N . GLU A 1 97 ? 3.124 -15.239 -2.031 1.00 83.94 97 GLU A N 1
ATOM 751 C CA . GLU A 1 97 ? 3.246 -15.993 -3.282 1.00 83.94 97 GLU A CA 1
ATOM 752 C C . GLU A 1 97 ? 2.387 -15.421 -4.421 1.00 83.94 97 GLU A C 1
ATOM 754 O O . GLU A 1 97 ? 2.579 -15.772 -5.584 1.00 83.94 97 GLU A O 1
ATOM 759 N N . LYS A 1 98 ? 1.422 -14.554 -4.089 1.00 86.12 98 LYS A N 1
ATOM 760 C CA . LYS A 1 98 ? 0.517 -13.879 -5.032 1.00 86.12 98 LYS A CA 1
ATOM 761 C C . LYS A 1 98 ? 0.830 -12.393 -5.174 1.00 86.12 98 LYS A C 1
ATOM 763 O O . LYS A 1 98 ? 0.059 -11.671 -5.809 1.00 86.12 98 LYS A O 1
ATOM 768 N N . SER A 1 99 ? 1.918 -11.924 -4.564 1.00 80.25 99 SER A N 1
ATOM 769 C CA . SER A 1 99 ? 2.361 -10.548 -4.739 1.00 80.25 99 SER A CA 1
ATOM 770 C C . SER A 1 99 ? 2.705 -10.289 -6.206 1.00 80.25 99 SER A C 1
ATOM 772 O O . SER A 1 99 ? 3.219 -11.150 -6.923 1.00 80.25 99 SER A O 1
ATOM 774 N N . VAL A 1 100 ? 2.359 -9.094 -6.670 1.00 89.00 100 VAL A N 1
ATOM 775 C CA . VAL A 1 100 ? 2.675 -8.640 -8.024 1.00 89.00 100 VAL A CA 1
ATOM 776 C C . VAL A 1 100 ? 3.946 -7.804 -7.975 1.00 89.00 100 VAL A C 1
ATOM 778 O O . VAL A 1 100 ? 4.276 -7.229 -6.939 1.00 89.00 100 VAL A O 1
ATOM 781 N N . ALA A 1 101 ? 4.672 -7.708 -9.087 1.00 88.56 101 ALA A N 1
ATOM 782 C CA . ALA A 1 101 ? 5.908 -6.929 -9.110 1.00 88.56 101 ALA A CA 1
ATOM 783 C C . ALA A 1 101 ? 5.647 -5.443 -8.802 1.00 88.56 101 ALA A C 1
ATOM 785 O O . ALA A 1 101 ? 6.362 -4.840 -8.004 1.00 88.56 101 ALA A O 1
ATOM 786 N N . PHE A 1 102 ? 4.582 -4.872 -9.369 1.00 91.75 102 PHE A N 1
ATOM 787 C CA . PHE A 1 102 ? 4.283 -3.445 -9.281 1.00 91.75 102 PHE A CA 1
ATOM 788 C C . PHE A 1 102 ? 2.830 -3.185 -8.888 1.00 91.75 102 PHE A C 1
ATOM 790 O O . PHE A 1 102 ? 1.938 -3.988 -9.147 1.00 91.75 102 PHE A O 1
ATOM 797 N N . ASN A 1 103 ? 2.593 -2.039 -8.257 1.00 93.06 103 ASN A N 1
ATOM 798 C CA . ASN A 1 103 ? 1.263 -1.537 -7.922 1.00 93.06 103 ASN A CA 1
ATOM 799 C C . ASN A 1 103 ? 1.292 -0.004 -7.963 1.00 93.06 103 ASN A C 1
ATOM 801 O O . ASN A 1 103 ? 2.368 0.587 -7.970 1.00 93.06 103 ASN A O 1
ATOM 805 N N . TYR A 1 104 ? 0.138 0.648 -7.995 1.00 92.81 104 TYR A N 1
ATOM 806 C CA . TYR A 1 104 ? 0.029 2.097 -7.905 1.00 92.81 104 TYR A CA 1
ATOM 807 C C . TYR A 1 104 ? -1.358 2.506 -7.430 1.00 92.81 104 TYR A C 1
ATOM 809 O O . TYR A 1 104 ? -1.599 2.597 -6.226 1.00 92.81 104 TYR A O 1
ATOM 817 N N . ASP A 1 105 ? -2.271 2.744 -8.363 1.00 94.88 105 ASP A N 1
ATOM 818 C CA . ASP A 1 105 ? -3.647 3.116 -8.090 1.00 94.88 105 ASP A CA 1
ATOM 819 C C . ASP A 1 105 ? -4.548 1.894 -8.226 1.00 94.88 105 ASP A C 1
ATOM 821 O O . ASP A 1 105 ? -4.223 0.947 -8.942 1.00 94.88 105 ASP A O 1
ATOM 825 N N . PHE A 1 106 ? -5.683 1.890 -7.537 1.00 95.56 106 PHE A N 1
ATOM 826 C CA . PHE A 1 106 ? -6.637 0.797 -7.664 1.00 95.56 106 PHE A CA 1
ATOM 827 C C . PHE A 1 106 ? -8.054 1.265 -7.405 1.00 95.56 106 PHE A C 1
ATOM 829 O O . PHE A 1 106 ? -8.296 2.166 -6.610 1.00 95.56 106 PHE A O 1
ATOM 836 N N . TRP A 1 107 ? -9.008 0.593 -8.036 1.00 95.06 107 TRP A N 1
ATOM 837 C CA . TRP A 1 107 ? -10.420 0.770 -7.737 1.00 95.06 107 TRP A CA 1
ATOM 838 C C . TRP A 1 107 ? -11.155 -0.557 -7.887 1.00 95.06 107 TRP A C 1
ATOM 840 O O . TRP A 1 107 ? -10.761 -1.432 -8.659 1.00 95.06 107 TRP A O 1
ATOM 850 N N . TYR A 1 108 ? -12.247 -0.719 -7.148 1.00 91.31 108 TYR A N 1
ATOM 851 C CA . TYR A 1 108 ? -13.038 -1.944 -7.151 1.00 91.31 108 TYR A CA 1
ATOM 852 C C . TYR A 1 108 ? -14.473 -1.711 -7.651 1.00 91.31 108 TYR A C 1
ATOM 854 O O . TYR A 1 108 ? -15.065 -0.643 -7.494 1.00 91.31 108 TYR A O 1
ATOM 862 N N . GLN A 1 109 ? -15.062 -2.747 -8.240 1.00 92.81 109 GLN A N 1
ATOM 863 C CA . GLN A 1 109 ? -16.446 -2.817 -8.700 1.00 92.81 109 GLN A CA 1
ATOM 864 C C . GLN A 1 109 ? -17.183 -3.891 -7.881 1.00 92.81 109 GLN A C 1
ATOM 866 O O . GLN A 1 109 ? -17.266 -5.040 -8.318 1.00 92.81 109 GLN A O 1
ATOM 871 N N . PRO A 1 110 ? -17.773 -3.560 -6.711 1.00 88.69 110 PRO A N 1
ATOM 872 C CA . PRO A 1 110 ? -18.290 -4.567 -5.774 1.00 88.69 110 PRO A CA 1
ATOM 873 C C . PRO A 1 110 ? -19.417 -5.425 -6.352 1.00 88.69 110 PRO A C 1
ATOM 875 O O . PRO A 1 110 ? -19.580 -6.582 -5.994 1.00 88.69 110 PRO A O 1
ATOM 878 N N . ARG A 1 111 ? -20.209 -4.867 -7.278 1.00 92.81 111 ARG A N 1
ATOM 879 C CA . ARG A 1 111 ? -21.311 -5.590 -7.939 1.00 92.81 111 ARG A CA 1
ATOM 880 C C . ARG A 1 111 ? -20.834 -6.630 -8.950 1.00 92.81 111 ARG A C 1
ATOM 882 O O . ARG A 1 111 ? -21.655 -7.397 -9.440 1.00 92.81 111 ARG A O 1
ATOM 889 N N . ARG A 1 112 ? -19.559 -6.584 -9.331 1.00 94.12 112 ARG A N 1
ATOM 890 C CA . ARG A 1 112 ? -18.948 -7.481 -10.314 1.00 94.12 112 ARG A CA 1
ATOM 891 C C . ARG A 1 112 ? -17.849 -8.343 -9.711 1.00 94.12 112 ARG A C 1
ATOM 893 O O . ARG A 1 112 ? -17.290 -9.131 -10.453 1.00 94.12 112 ARG A O 1
ATOM 900 N N . ASP A 1 113 ? -17.572 -8.185 -8.417 1.00 91.81 113 ASP A N 1
ATOM 901 C CA . ASP A 1 113 ? -16.494 -8.883 -7.713 1.00 91.81 113 ASP A CA 1
ATOM 902 C C . ASP A 1 113 ? -15.130 -8.742 -8.417 1.00 91.81 113 ASP A C 1
ATOM 904 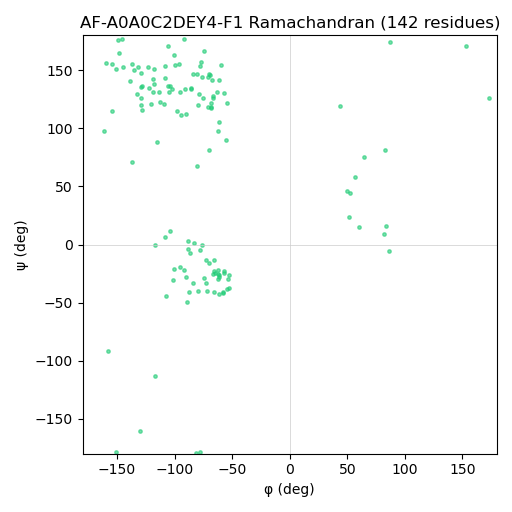O O . ASP A 1 113 ? -14.398 -9.701 -8.630 1.00 91.81 113 ASP A O 1
ATOM 908 N N . VAL A 1 114 ? -14.815 -7.517 -8.856 1.00 93.44 114 VAL A N 1
ATOM 909 C CA . VAL A 1 114 ? -13.573 -7.204 -9.579 1.00 93.44 114 VAL A CA 1
ATOM 910 C C . VAL A 1 114 ? -12.874 -6.020 -8.927 1.00 93.44 114 VAL A C 1
ATOM 912 O O . VAL A 1 114 ? -13.506 -5.006 -8.625 1.00 93.44 114 VAL A O 1
ATOM 915 N N . MET A 1 115 ? -11.556 -6.125 -8.781 1.00 93.19 115 MET A N 1
ATOM 916 C CA . MET A 1 115 ? -10.651 -5.017 -8.483 1.00 93.19 115 MET A CA 1
ATOM 917 C C . MET A 1 115 ? -9.662 -4.863 -9.635 1.00 93.19 115 MET A C 1
ATOM 919 O O . MET A 1 115 ? -9.171 -5.856 -10.165 1.00 93.19 115 MET A O 1
ATOM 923 N N . ILE A 1 116 ? -9.391 -3.620 -10.020 1.00 94.81 116 ILE A N 1
ATOM 924 C CA . ILE A 1 116 ? -8.416 -3.276 -11.053 1.00 94.81 116 ILE A CA 1
ATOM 925 C C . ILE A 1 116 ? -7.346 -2.416 -10.394 1.00 94.81 116 ILE A C 1
ATOM 927 O O . ILE A 1 116 ? -7.681 -1.450 -9.706 1.00 94.81 116 ILE A O 1
ATOM 931 N N . SER A 1 117 ? -6.082 -2.762 -10.619 1.00 94.31 117 SER A N 1
ATOM 932 C CA . SER A 1 117 ? -4.923 -1.994 -10.173 1.00 94.31 117 SER A CA 1
ATOM 933 C C . SER A 1 117 ? -4.034 -1.612 -11.347 1.00 94.31 117 SER A C 1
ATOM 935 O O . SER A 1 117 ? -4.000 -2.295 -12.370 1.00 94.31 117 SER A O 1
ATOM 937 N N . THR A 1 118 ? -3.318 -0.508 -11.190 1.00 94.38 118 THR A N 1
ATOM 938 C CA . THR A 1 118 ? -2.312 -0.021 -12.133 1.00 94.38 118 THR A CA 1
ATOM 939 C C . THR A 1 118 ? -0.910 -0.252 -11.580 1.00 94.38 118 THR A C 1
ATOM 941 O O . THR A 1 118 ? -0.736 -0.635 -10.424 1.00 94.38 118 THR A O 1
ATOM 944 N N . GLU A 1 119 ? 0.100 -0.038 -12.415 1.00 91.31 119 GLU A N 1
ATOM 945 C CA . GLU A 1 119 ? 1.502 -0.250 -12.070 1.00 91.31 119 GLU A CA 1
ATOM 946 C C . GLU A 1 119 ? 2.274 1.066 -12.174 1.00 91.31 119 GLU A C 1
ATOM 948 O O . GLU A 1 119 ? 2.045 1.859 -13.089 1.00 91.31 119 GLU A O 1
ATOM 953 N N . TRP A 1 120 ? 3.218 1.271 -11.256 1.00 88.62 120 TRP A N 1
ATOM 954 C CA . TRP A 1 120 ? 4.261 2.287 -11.374 1.00 88.62 120 TRP A CA 1
ATOM 955 C C . TRP A 1 120 ? 5.632 1.658 -11.094 1.00 88.62 120 TRP A C 1
ATOM 957 O O . TRP A 1 120 ? 5.784 0.445 -11.197 1.00 88.62 120 TRP A O 1
ATOM 967 N N . GLY A 1 121 ? 6.626 2.476 -10.761 1.00 86.69 121 GLY A N 1
ATOM 968 C CA . GLY A 1 121 ? 7.984 2.035 -10.493 1.00 86.69 121 GLY A CA 1
ATOM 969 C C . GLY A 1 121 ? 8.285 1.729 -9.049 1.00 86.69 121 GLY A C 1
ATOM 970 O O . GLY A 1 121 ? 7.477 1.932 -8.141 1.00 86.69 121 GLY A O 1
ATOM 971 N N . THR A 1 122 ? 9.509 1.260 -8.843 1.00 89.12 122 THR A N 1
ATOM 972 C CA . THR A 1 122 ? 9.997 0.979 -7.499 1.00 89.12 122 THR A CA 1
ATOM 973 C C . THR A 1 122 ? 10.210 2.276 -6.718 1.00 89.12 122 THR A C 1
ATOM 975 O O . THR A 1 122 ? 10.639 3.294 -7.283 1.00 89.12 122 THR A O 1
ATOM 978 N N . PRO A 1 123 ? 9.981 2.261 -5.396 1.00 89.56 123 PRO A N 1
ATOM 979 C CA . PRO A 1 123 ? 10.288 3.403 -4.541 1.00 89.56 123 PRO A CA 1
ATOM 980 C C . PRO A 1 123 ? 11.727 3.917 -4.688 1.00 89.56 123 PRO A C 1
ATOM 982 O O . PRO A 1 123 ? 11.948 5.128 -4.649 1.00 89.56 123 PRO A O 1
ATOM 985 N N . ASN A 1 124 ? 12.704 3.023 -4.875 1.00 89.00 124 ASN A N 1
ATOM 986 C CA . ASN A 1 124 ? 14.118 3.380 -5.020 1.00 89.00 124 ASN A CA 1
ATOM 987 C C . ASN A 1 124 ? 14.435 4.168 -6.298 1.00 89.00 124 ASN A C 1
ATOM 989 O O . ASN A 1 124 ? 15.405 4.933 -6.306 1.00 89.00 124 ASN A O 1
ATOM 993 N N . LEU A 1 125 ? 13.623 4.022 -7.346 1.00 85.81 125 LEU A N 1
ATOM 994 C CA . LEU A 1 125 ? 13.746 4.800 -8.577 1.00 85.81 125 LEU A CA 1
ATOM 995 C C . LEU A 1 125 ? 12.926 6.087 -8.500 1.00 85.81 125 LEU A C 1
ATOM 997 O O . LEU A 1 125 ? 13.470 7.166 -8.712 1.00 85.81 125 LEU A O 1
ATOM 1001 N N . ILE A 1 126 ? 11.652 6.002 -8.100 1.00 85.12 126 ILE A N 1
ATOM 1002 C CA . ILE A 1 126 ? 10.738 7.158 -8.069 1.00 85.12 126 ILE A CA 1
ATOM 1003 C C . ILE A 1 126 ? 11.280 8.286 -7.178 1.00 85.12 126 ILE A C 1
ATOM 1005 O O . ILE A 1 126 ? 11.217 9.458 -7.549 1.00 85.12 126 ILE A O 1
ATOM 1009 N N . LYS A 1 127 ? 11.862 7.953 -6.017 1.00 85.69 127 LYS A N 1
ATOM 1010 C CA . LYS A 1 127 ? 12.414 8.949 -5.077 1.00 85.69 127 LYS A CA 1
ATOM 1011 C C . LYS A 1 127 ? 13.573 9.769 -5.655 1.00 85.69 127 LYS A C 1
ATOM 1013 O O . LYS A 1 127 ? 13.850 10.848 -5.138 1.00 85.69 127 LYS A O 1
ATOM 1018 N N . LYS A 1 128 ? 14.259 9.267 -6.686 1.00 86.38 128 LYS A N 1
ATOM 1019 C CA . LYS A 1 128 ? 15.401 9.939 -7.328 1.00 86.38 128 LYS A CA 1
ATOM 1020 C C . LYS A 1 128 ? 14.974 10.887 -8.454 1.00 86.38 128 LYS A C 1
ATOM 1022 O O . LYS A 1 128 ? 15.819 11.591 -8.997 1.00 86.38 128 LYS A O 1
ATOM 1027 N N . GLY A 1 129 ? 13.678 10.938 -8.765 1.00 82.38 129 GLY A N 1
ATOM 1028 C CA . GLY A 1 129 ? 13.149 11.657 -9.918 1.00 8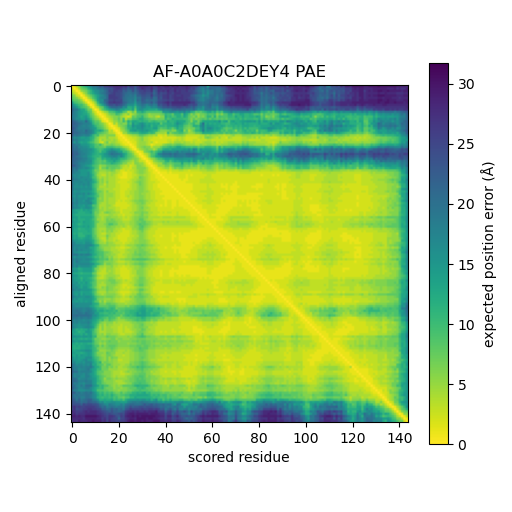2.38 129 GLY A CA 1
ATOM 1029 C C . GLY A 1 129 ? 13.156 10.805 -11.188 1.00 82.38 129 GLY A C 1
ATOM 1030 O O . GLY A 1 129 ? 13.637 9.673 -11.208 1.00 82.38 129 GLY A O 1
ATOM 1031 N N . PHE A 1 130 ? 12.571 11.351 -12.251 1.00 82.44 130 PHE A N 1
ATOM 1032 C CA . PHE A 1 130 ? 12.476 10.673 -13.539 1.00 82.44 130 PHE A CA 1
ATOM 1033 C C . PHE A 1 130 ? 13.823 10.687 -14.275 1.00 82.44 130 PHE A C 1
ATOM 1035 O O . PHE A 1 130 ? 14.392 11.753 -14.506 1.00 82.44 130 PHE A O 1
ATOM 1042 N N . ASP A 1 131 ? 14.295 9.507 -14.679 1.00 82.06 131 ASP A N 1
ATOM 1043 C CA . ASP A 1 131 ? 15.398 9.329 -15.628 1.00 82.06 131 ASP A CA 1
ATOM 1044 C C . ASP A 1 131 ? 14.864 8.528 -16.830 1.00 82.06 131 ASP A C 1
ATOM 1046 O O . ASP A 1 131 ? 14.397 7.398 -16.639 1.00 82.06 131 ASP A O 1
ATOM 1050 N N . PRO A 1 132 ? 14.934 9.070 -18.062 1.00 81.19 132 PRO A N 1
ATOM 1051 C CA . PRO A 1 132 ? 14.494 8.375 -19.269 1.00 81.19 132 PRO A CA 1
ATOM 1052 C C . PRO A 1 132 ? 15.109 6.981 -19.465 1.00 81.19 132 PRO A C 1
ATOM 1054 O O . PRO A 1 132 ? 14.488 6.134 -20.102 1.00 81.19 132 PRO A O 1
ATOM 1057 N N . LYS A 1 133 ? 16.303 6.708 -18.920 1.00 80.75 133 LYS A N 1
ATOM 1058 C CA . LYS A 1 133 ? 16.961 5.396 -19.045 1.00 80.75 133 LYS A CA 1
ATOM 1059 C C . LYS A 1 133 ? 16.188 4.285 -18.333 1.00 80.75 133 LYS A C 1
ATOM 1061 O O . LYS A 1 133 ? 15.986 3.220 -18.913 1.00 80.75 133 LYS A O 1
ATOM 1066 N N . HIS A 1 134 ? 15.656 4.564 -17.141 1.00 73.12 134 HIS A N 1
ATOM 1067 C CA . HIS A 1 134 ? 14.886 3.588 -16.360 1.00 73.12 134 HIS A CA 1
ATOM 1068 C C . HIS A 1 134 ? 13.571 3.179 -17.051 1.00 73.12 134 HIS A C 1
ATOM 1070 O O . HIS A 1 134 ? 13.045 2.092 -16.808 1.00 73.12 134 HIS A O 1
ATOM 1076 N N . ALA A 1 135 ? 13.031 4.030 -17.934 1.00 67.38 135 ALA A N 1
ATOM 1077 C CA . ALA A 1 135 ? 11.839 3.713 -18.720 1.00 67.38 135 ALA A CA 1
ATOM 1078 C C . ALA A 1 135 ? 12.121 2.682 -19.829 1.00 67.38 135 ALA A C 1
ATOM 1080 O O . ALA A 1 135 ? 11.261 1.856 -20.132 1.00 67.38 135 ALA A O 1
ATOM 1081 N N . VAL A 1 136 ? 13.326 2.705 -20.410 1.00 64.44 136 VAL A N 1
ATOM 1082 C CA . VAL A 1 136 ? 13.736 1.819 -21.515 1.00 64.44 136 VAL A CA 1
ATOM 1083 C C . VAL A 1 136 ? 14.223 0.460 -21.000 1.00 64.44 136 VAL A C 1
ATOM 1085 O O . VAL A 1 136 ? 13.989 -0.558 -21.646 1.00 64.44 136 VAL A O 1
ATOM 1088 N N . GLU A 1 137 ? 14.850 0.424 -19.822 1.00 66.31 137 GLU A N 1
ATOM 1089 C CA . GLU A 1 137 ? 15.428 -0.793 -19.223 1.00 66.31 137 GLU A CA 1
ATOM 1090 C C . GLU A 1 137 ? 14.390 -1.721 -18.563 1.00 66.31 137 GLU A C 1
ATOM 1092 O O . GLU A 1 137 ? 14.715 -2.837 -18.165 1.00 66.31 137 GLU A O 1
ATOM 1097 N N . GLY A 1 138 ? 13.117 -1.313 -18.496 1.00 55.31 138 GLY A N 1
ATOM 1098 C CA . GLY A 1 138 ? 12.035 -2.165 -17.992 1.00 55.31 138 GLY A CA 1
ATOM 1099 C C . GLY A 1 138 ? 11.900 -2.203 -16.466 1.00 55.31 138 GLY A C 1
ATOM 1100 O O . GLY A 1 138 ? 11.062 -2.946 -15.964 1.00 55.31 138 GLY A O 1
ATOM 1101 N N . GLU A 1 139 ? 12.625 -1.352 -15.732 1.00 57.94 139 GLU A N 1
ATOM 1102 C CA . GLU A 1 139 ? 12.438 -1.140 -14.281 1.00 57.94 139 GLU A CA 1
ATOM 1103 C C . GLU A 1 139 ? 11.192 -0.268 -13.944 1.00 57.94 139 GLU A C 1
ATOM 1105 O O . GLU A 1 139 ? 10.872 -0.035 -12.779 1.00 57.94 139 GLU A O 1
ATOM 1110 N N . ARG A 1 140 ? 10.498 0.165 -15.012 1.00 53.81 140 ARG A N 1
ATOM 1111 C CA . ARG A 1 140 ? 9.227 0.898 -15.211 1.00 53.81 140 ARG A CA 1
ATOM 1112 C C . ARG A 1 140 ? 8.917 2.103 -14.322 1.00 53.81 140 ARG A C 1
ATOM 1114 O O . ARG A 1 140 ? 8.616 1.983 -13.154 1.00 53.81 140 ARG A O 1
ATOM 1121 N N . ILE A 1 141 ? 8.767 3.257 -14.978 1.00 52.28 141 ILE A N 1
ATOM 1122 C CA . ILE A 1 141 ? 7.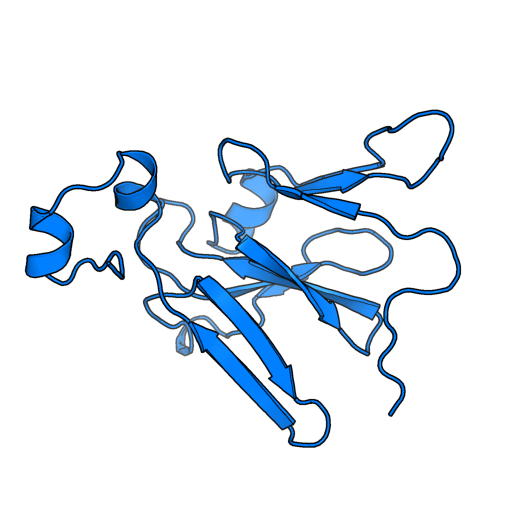978 4.437 -14.584 1.00 52.28 141 ILE A CA 1
ATOM 1123 C C . ILE A 1 141 ? 7.088 4.766 -15.821 1.00 52.28 141 ILE A C 1
ATOM 1125 O O . ILE A 1 141 ? 7.689 5.052 -16.855 1.00 52.28 141 ILE A O 1
ATOM 1129 N N . PRO A 1 142 ? 5.730 4.697 -15.809 1.00 44.91 142 PRO A N 1
ATOM 1130 C CA . PRO A 1 142 ? 4.873 5.145 -16.928 1.00 44.91 142 PRO A CA 1
ATOM 1131 C C . PRO A 1 142 ? 4.109 6.452 -16.589 1.00 44.91 142 PRO A C 1
ATOM 1133 O O . PRO A 1 142 ? 3.839 6.690 -15.416 1.00 44.91 142 PRO A O 1
ATOM 1136 N N . LEU A 1 143 ? 3.681 7.337 -17.501 1.00 31.91 143 LEU A N 1
ATOM 1137 C CA . LEU A 1 143 ? 3.768 7.494 -18.965 1.00 31.91 143 LEU A CA 1
ATOM 1138 C C . LEU A 1 143 ? 3.495 8.990 -19.294 1.00 31.91 143 LEU A C 1
ATOM 1140 O O . LEU A 1 143 ? 2.798 9.649 -18.519 1.00 31.91 143 LEU A O 1
ATOM 1144 N N . ASP A 1 144 ? 4.006 9.425 -20.456 1.00 37.97 144 ASP A N 1
ATOM 1145 C CA . ASP A 1 144 ? 3.961 10.750 -21.128 1.00 37.97 144 ASP A CA 1
ATOM 1146 C C . ASP A 1 144 ? 5.119 11.726 -20.832 1.00 37.97 144 ASP A C 1
ATOM 1148 O O . ASP A 1 144 ? 5.218 12.271 -19.708 1.00 37.97 144 ASP A O 1
#

Radius of gyration: 15.94 Å; Cα contacts (8 Å, |Δi|>4): 294; chains: 1; bounding box: 42×40×37 Å